Protein AF-A0A6L3ENP2-F1 (afdb_monomer_lite)

Secondary structure (DSSP, 8-state):
--GGGG-----GGGS-SS--SSGGGSEEEEEETTEEEEEEGGGGGGG--TTPPP----------EEEEEETTT--EEEEEEEEEEETTEEEEEEE-SS---TT-EEEETTEEEEEEEEETTEEEEEESSS-HHHHHHHHEEPPPPTT--S---HHHH--

Radius of gyration: 21.43 Å; chains: 1; bounding box: 42×38×60 Å

Structure (mmCIF, N/CA/C/O backbone):
data_AF-A0A6L3ENP2-F1
#
_entry.id   AF-A0A6L3ENP2-F1
#
loop_
_atom_site.group_PDB
_atom_site.id
_atom_site.type_symbol
_atom_site.label_atom_id
_atom_site.label_alt_id
_atom_site.label_comp_id
_atom_site.label_asym_id
_atom_site.label_entity_id
_atom_site.label_seq_id
_atom_site.pdbx_PDB_ins_code
_atom_site.Cartn_x
_atom_site.Cartn_y
_atom_site.Cartn_z
_atom_site.occupancy
_atom_site.B_iso_or_equiv
_atom_site.auth_seq_id
_atom_site.auth_comp_id
_atom_site.auth_asym_id
_atom_site.auth_atom_id
_atom_site.pdbx_PDB_model_num
ATOM 1 N N . MET A 1 1 ? -11.282 -17.317 -18.276 1.00 70.38 1 MET A N 1
ATOM 2 C CA . MET A 1 1 ? -9.879 -17.154 -18.707 1.00 70.38 1 MET A CA 1
ATOM 3 C C . MET A 1 1 ? -9.090 -18.266 -18.045 1.00 70.38 1 MET A C 1
ATOM 5 O O . MET A 1 1 ? -9.241 -18.438 -16.842 1.00 70.38 1 MET A O 1
ATOM 9 N N . GLU A 1 2 ? -8.369 -19.077 -18.813 1.00 85.19 2 GLU A N 1
ATOM 10 C CA . GLU A 1 2 ? -7.638 -20.231 -18.283 1.00 85.19 2 GLU A CA 1
ATOM 11 C C . GLU A 1 2 ? -6.288 -19.765 -17.726 1.00 85.19 2 GLU A C 1
ATOM 13 O O . GLU A 1 2 ? -5.395 -19.388 -18.480 1.00 85.19 2 GLU A O 1
ATOM 18 N N . LEU A 1 3 ? -6.173 -19.723 -16.395 1.00 85.31 3 LEU A N 1
ATOM 19 C CA . LEU A 1 3 ? -4.999 -19.200 -15.680 1.00 85.31 3 LEU A CA 1
ATOM 20 C C . LEU A 1 3 ? -3.701 -19.926 -16.058 1.00 85.31 3 LEU A C 1
ATOM 22 O O . LEU A 1 3 ? -2.648 -19.300 -16.110 1.00 85.31 3 LEU A O 1
ATOM 26 N N . ALA A 1 4 ? -3.794 -21.219 -16.379 1.00 89.19 4 ALA A N 1
ATOM 27 C CA . ALA A 1 4 ? -2.652 -22.055 -16.737 1.00 89.19 4 ALA A CA 1
ATOM 28 C C . ALA A 1 4 ? -1.890 -21.559 -17.981 1.00 89.19 4 ALA A C 1
ATOM 30 O O . ALA A 1 4 ? -0.701 -21.825 -18.107 1.00 89.19 4 ALA A O 1
ATOM 31 N N . LEU A 1 5 ? -2.533 -20.795 -18.876 1.00 93.81 5 LEU A N 1
ATOM 32 C CA . LEU A 1 5 ? -1.870 -20.215 -20.054 1.00 93.81 5 LEU A CA 1
ATOM 33 C C . LEU A 1 5 ? -0.825 -19.140 -19.704 1.00 93.81 5 LEU A C 1
ATOM 35 O O . LEU A 1 5 ? -0.052 -18.740 -20.572 1.00 93.81 5 LEU A O 1
ATOM 39 N N . PHE A 1 6 ? -0.815 -18.664 -18.457 1.00 91.88 6 PHE A N 1
ATOM 40 C CA . PHE A 1 6 ? 0.108 -17.646 -17.954 1.00 91.88 6 PHE A CA 1
ATOM 41 C C . PHE A 1 6 ? 1.060 -18.189 -16.880 1.00 91.88 6 PHE A C 1
ATOM 43 O O . PHE A 1 6 ? 1.791 -17.406 -16.274 1.00 91.88 6 PHE A O 1
ATOM 50 N N . ASP A 1 7 ? 1.040 -19.501 -16.630 1.00 91.94 7 ASP A N 1
ATOM 51 C CA . ASP A 1 7 ? 1.919 -20.134 -15.652 1.00 91.94 7 ASP A CA 1
ATOM 52 C C . ASP A 1 7 ? 3.328 -20.340 -16.225 1.00 91.94 7 ASP A C 1
ATOM 54 O O . ASP A 1 7 ? 3.505 -20.634 -17.412 1.00 91.94 7 ASP A O 1
ATOM 58 N N . PHE A 1 8 ? 4.343 -20.159 -15.386 1.00 94.12 8 PHE A N 1
ATOM 59 C CA . PHE A 1 8 ? 5.742 -20.377 -15.739 1.00 94.12 8 PHE A CA 1
ATOM 60 C C . PHE A 1 8 ? 6.572 -20.673 -14.490 1.00 94.12 8 PHE A C 1
ATOM 62 O O . PHE A 1 8 ? 6.267 -20.217 -13.390 1.00 94.12 8 PHE A O 1
ATOM 69 N N . GLU A 1 9 ? 7.671 -21.405 -14.662 1.00 95.00 9 GLU A N 1
ATOM 70 C CA . GLU A 1 9 ? 8.598 -21.667 -13.564 1.00 95.00 9 GLU A CA 1
ATOM 71 C C . GLU A 1 9 ? 9.338 -20.380 -13.164 1.00 95.00 9 GLU A C 1
ATOM 73 O O . GLU A 1 9 ? 10.160 -19.853 -13.919 1.00 95.00 9 GLU A O 1
ATOM 78 N N . LEU A 1 10 ? 9.074 -19.887 -11.952 1.00 93.75 10 LEU A N 1
ATOM 79 C CA . LEU A 1 10 ? 9.768 -18.749 -11.352 1.00 93.75 10 LEU A CA 1
ATOM 80 C C . LEU A 1 10 ? 10.458 -19.179 -10.051 1.00 93.75 10 LEU A C 1
ATOM 82 O O . LEU A 1 10 ? 9.815 -19.215 -9.006 1.00 93.75 10 LEU A O 1
ATOM 86 N N . PRO A 1 11 ? 11.766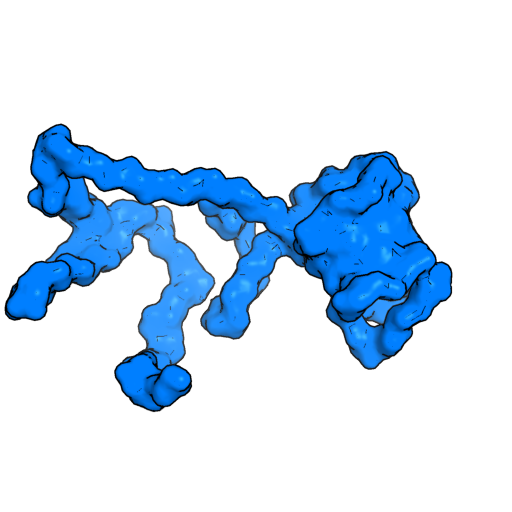 -19.490 -10.080 1.00 95.06 11 PRO A N 1
ATOM 87 C CA . PRO A 1 11 ? 12.521 -19.753 -8.861 1.00 95.06 11 PRO A CA 1
ATOM 88 C C . PRO A 1 11 ? 12.500 -18.544 -7.913 1.00 95.06 11 PRO A C 1
ATOM 90 O O . PRO A 1 11 ? 12.884 -17.446 -8.319 1.00 95.06 11 PRO A O 1
ATOM 93 N N . ASP A 1 12 ? 12.152 -18.755 -6.640 1.00 90.56 12 ASP A N 1
ATOM 94 C CA . ASP A 1 12 ? 12.016 -17.695 -5.621 1.00 90.56 12 ASP A CA 1
ATOM 95 C C . ASP A 1 12 ? 13.244 -16.778 -5.518 1.00 90.56 12 ASP A C 1
ATOM 97 O O . ASP A 1 12 ? 13.129 -15.567 -5.345 1.00 90.56 12 ASP A O 1
ATOM 101 N N . GLN A 1 13 ? 14.440 -17.345 -5.690 1.00 93.00 13 GLN A N 1
ATOM 102 C CA . GLN A 1 13 ? 15.713 -16.615 -5.665 1.00 93.00 13 GLN A CA 1
ATOM 103 C C . GLN A 1 13 ? 15.854 -15.548 -6.768 1.00 93.00 13 GLN A C 1
ATOM 105 O O . GLN A 1 13 ? 16.723 -14.683 -6.672 1.00 93.00 13 GLN A O 1
ATOM 110 N N . LEU A 1 14 ? 15.026 -15.602 -7.818 1.00 92.75 14 LEU A N 1
ATOM 111 C CA . LEU A 1 14 ? 14.980 -14.597 -8.883 1.00 92.75 14 LEU A CA 1
ATOM 112 C C . LEU A 1 14 ? 13.996 -13.454 -8.580 1.00 92.75 14 LEU A C 1
ATOM 114 O O . LEU A 1 14 ? 13.994 -12.453 -9.299 1.00 92.75 14 LEU A O 1
ATOM 118 N N . ILE A 1 15 ? 13.193 -13.562 -7.515 1.00 91.56 15 ILE A N 1
ATOM 119 C CA . ILE A 1 15 ? 12.297 -12.499 -7.052 1.00 91.56 15 ILE A CA 1
ATOM 120 C C . ILE A 1 15 ? 13.102 -11.527 -6.189 1.00 91.56 15 ILE A C 1
ATOM 122 O O . ILE A 1 15 ? 13.468 -11.816 -5.046 1.00 91.56 15 ILE A O 1
ATOM 126 N N . ALA A 1 16 ? 13.371 -10.343 -6.736 1.00 89.50 16 ALA A N 1
ATOM 127 C CA . ALA A 1 16 ? 14.090 -9.297 -6.023 1.00 89.50 16 ALA A CA 1
ATOM 128 C C . ALA A 1 16 ? 13.314 -8.850 -4.772 1.00 89.50 16 ALA A C 1
ATOM 130 O O . ALA A 1 16 ? 12.262 -8.221 -4.863 1.00 89.50 16 ALA A O 1
ATOM 131 N N . GLN A 1 17 ? 13.872 -9.134 -3.595 1.00 89.25 17 GLN A N 1
ATOM 132 C CA . GLN A 1 17 ? 13.285 -8.743 -2.308 1.00 89.25 17 GLN A CA 1
ATOM 133 C C . GLN A 1 17 ? 13.497 -7.258 -1.992 1.00 89.25 17 GLN A C 1
ATOM 135 O O . GLN A 1 17 ? 12.788 -6.674 -1.174 1.00 89.25 17 GLN A O 1
ATOM 140 N N . ARG A 1 18 ? 14.482 -6.628 -2.636 1.00 86.50 18 ARG A N 1
ATOM 141 C CA . ARG A 1 18 ? 14.818 -5.212 -2.484 1.00 86.50 18 ARG A CA 1
ATOM 142 C C . ARG A 1 18 ? 15.084 -4.586 -3.849 1.00 86.50 18 ARG A C 1
ATOM 144 O O . ARG A 1 18 ? 15.585 -5.275 -4.741 1.00 86.50 18 ARG A O 1
ATOM 151 N N . PRO A 1 19 ? 14.781 -3.291 -4.022 1.00 81.81 19 PRO A N 1
ATOM 152 C CA . PRO A 1 19 ? 15.194 -2.570 -5.215 1.00 81.81 19 PRO A CA 1
ATOM 153 C C . PRO A 1 19 ? 16.731 -2.527 -5.327 1.00 81.81 19 PRO A C 1
ATOM 155 O O . PRO A 1 19 ? 17.436 -2.609 -4.317 1.00 81.81 19 PRO A O 1
ATOM 158 N N . PRO A 1 20 ? 17.278 -2.385 -6.546 1.00 81.38 20 PRO A N 1
ATOM 159 C CA . PRO A 1 20 ? 18.714 -2.219 -6.729 1.00 81.38 20 PRO A CA 1
ATOM 160 C C . PRO A 1 20 ? 19.192 -0.894 -6.119 1.00 81.38 20 PRO A C 1
ATOM 162 O O . PRO A 1 20 ? 18.541 0.138 -6.270 1.00 81.38 20 PRO A O 1
ATOM 165 N N . VAL A 1 21 ? 20.384 -0.904 -5.510 1.00 80.06 21 VAL A N 1
ATOM 166 C CA . VAL A 1 21 ? 21.007 0.281 -4.877 1.00 80.06 21 VAL A CA 1
ATOM 167 C C . VAL A 1 21 ? 21.170 1.446 -5.862 1.00 80.06 21 VAL A C 1
ATOM 169 O O . VAL A 1 21 ? 21.020 2.607 -5.498 1.00 80.06 21 VAL A O 1
ATOM 172 N N . ARG A 1 22 ? 21.460 1.147 -7.136 1.00 79.62 22 ARG A N 1
ATOM 173 C CA . ARG A 1 22 ? 21.482 2.133 -8.224 1.00 79.62 22 ARG A CA 1
ATOM 174 C C . ARG A 1 22 ? 20.319 1.869 -9.171 1.00 79.62 22 ARG A C 1
ATOM 176 O O . ARG A 1 22 ? 20.331 0.858 -9.871 1.00 79.62 22 ARG A O 1
ATOM 183 N N . ARG A 1 23 ? 19.365 2.804 -9.255 1.00 74.12 23 ARG A N 1
ATOM 184 C CA . ARG A 1 23 ? 18.165 2.664 -10.105 1.00 74.12 23 ARG A CA 1
ATOM 185 C C . ARG A 1 23 ? 18.501 2.409 -11.587 1.00 74.12 23 ARG A C 1
ATOM 187 O O . ARG A 1 23 ? 17.888 1.551 -12.211 1.00 74.12 23 ARG A O 1
ATOM 194 N N . SER A 1 24 ? 19.526 3.064 -12.137 1.00 74.19 24 SER A N 1
ATOM 195 C CA . SER A 1 24 ? 19.967 2.868 -13.534 1.00 74.19 24 SER A CA 1
ATOM 196 C C . SER A 1 24 ? 20.734 1.561 -13.790 1.00 74.19 24 SER A C 1
ATOM 198 O O . SER A 1 24 ? 20.964 1.202 -14.945 1.00 74.19 24 SER A O 1
ATOM 200 N N . GLY A 1 25 ? 21.122 0.841 -12.731 1.00 77.25 25 GLY A N 1
ATOM 201 C CA . GLY A 1 25 ? 21.847 -0.429 -12.817 1.00 77.25 25 GLY A CA 1
ATOM 202 C C . GLY A 1 25 ? 20.951 -1.652 -13.031 1.00 77.25 25 GLY A C 1
ATOM 203 O O . GLY A 1 25 ? 21.470 -2.754 -13.189 1.00 77.25 25 GLY A O 1
ATOM 204 N N . GLY A 1 26 ? 19.625 -1.480 -13.030 1.00 86.44 26 GLY A N 1
ATOM 205 C CA . GLY A 1 26 ? 18.685 -2.565 -13.307 1.00 86.44 26 GLY A CA 1
ATOM 206 C C . GLY A 1 26 ? 18.877 -3.151 -14.709 1.00 86.44 26 GLY A C 1
ATOM 207 O O . GLY A 1 26 ? 19.197 -2.430 -15.658 1.00 86.44 26 GLY A O 1
ATOM 208 N N . ARG A 1 27 ? 18.670 -4.465 -14.847 1.00 91.44 27 ARG A N 1
ATOM 209 C CA . ARG A 1 27 ? 18.604 -5.130 -16.156 1.00 91.44 27 ARG A CA 1
ATOM 210 C C . ARG A 1 27 ? 17.345 -4.679 -16.897 1.00 91.44 27 ARG A C 1
ATOM 212 O O . ARG A 1 27 ? 16.295 -4.517 -16.284 1.00 91.44 27 ARG A O 1
ATOM 219 N N . LEU A 1 28 ? 17.458 -4.515 -18.209 1.00 93.06 28 LEU A N 1
ATOM 220 C CA . LEU A 1 28 ? 16.363 -4.183 -19.115 1.00 93.06 28 LEU A CA 1
ATOM 221 C C . LEU A 1 28 ? 16.267 -5.285 -20.171 1.00 93.06 28 LEU A C 1
ATOM 223 O O . LEU A 1 28 ? 17.202 -5.477 -20.944 1.00 93.06 28 LEU A O 1
ATOM 227 N N . LEU A 1 29 ? 15.149 -6.009 -20.210 1.00 94.44 29 LEU A N 1
ATOM 228 C CA . LEU A 1 29 ? 14.877 -6.971 -21.275 1.00 94.44 29 LEU A CA 1
ATOM 229 C C . LEU A 1 29 ? 14.178 -6.248 -22.430 1.00 94.44 29 LEU A C 1
ATOM 231 O O . LEU A 1 29 ? 13.016 -5.872 -22.309 1.00 94.44 29 LEU A O 1
ATOM 235 N N . TYR A 1 30 ? 14.877 -6.059 -23.546 1.00 94.00 30 TYR A N 1
ATOM 236 C CA . TYR A 1 30 ? 14.290 -5.501 -24.762 1.00 94.00 30 TYR A CA 1
ATOM 237 C C . TYR A 1 30 ? 13.731 -6.626 -25.636 1.00 94.00 30 TYR A C 1
ATOM 239 O O . TYR A 1 30 ? 14.467 -7.531 -26.046 1.00 94.00 30 TYR A O 1
ATOM 247 N N . LEU A 1 31 ? 12.427 -6.559 -25.907 1.00 92.81 31 LEU A N 1
ATOM 248 C CA . LEU A 1 31 ? 11.686 -7.499 -26.742 1.00 92.81 31 LEU A CA 1
ATOM 249 C C . LEU A 1 31 ? 11.059 -6.743 -27.913 1.00 92.81 31 LEU A C 1
ATOM 251 O O . LEU A 1 31 ? 10.147 -5.945 -27.724 1.00 92.81 31 LEU A O 1
ATOM 255 N N . ASP A 1 32 ? 11.519 -7.038 -29.123 1.00 86.81 32 ASP A N 1
ATOM 256 C CA . ASP A 1 32 ? 10.924 -6.562 -30.372 1.00 86.81 32 ASP A CA 1
ATOM 257 C C . ASP A 1 32 ? 10.501 -7.773 -31.198 1.00 86.81 32 ASP A C 1
ATOM 259 O O . ASP A 1 32 ? 11.301 -8.277 -31.981 1.00 86.81 32 ASP A O 1
ATOM 263 N N . ARG A 1 33 ? 9.274 -8.267 -30.959 1.00 83.12 33 ARG A N 1
ATOM 264 C CA . ARG A 1 33 ? 8.588 -9.413 -31.603 1.00 83.12 33 ARG A CA 1
ATOM 265 C C . ARG A 1 33 ? 9.453 -10.666 -31.839 1.00 83.12 33 ARG A C 1
ATOM 267 O O . ARG A 1 33 ? 9.216 -11.690 -31.214 1.00 83.12 33 ARG A O 1
ATOM 274 N N . ALA A 1 34 ? 10.430 -10.595 -32.741 1.00 82.12 34 ALA A N 1
ATOM 275 C CA . ALA A 1 34 ? 11.397 -11.639 -33.076 1.00 82.12 34 ALA A CA 1
ATOM 276 C C . ALA A 1 34 ? 12.759 -11.526 -32.352 1.00 82.12 34 ALA A C 1
ATOM 278 O O . ALA A 1 34 ? 13.537 -12.479 -32.364 1.00 82.12 34 ALA A O 1
ATOM 279 N N . ARG A 1 35 ? 13.099 -10.374 -31.759 1.00 86.00 35 ARG A N 1
ATOM 280 C CA . ARG A 1 35 ? 14.417 -10.095 -31.169 1.00 86.00 35 ARG A CA 1
ATOM 281 C C . ARG A 1 35 ? 14.321 -9.927 -29.661 1.00 86.00 35 ARG A C 1
ATOM 283 O O . ARG A 1 35 ? 13.508 -9.155 -29.161 1.00 86.00 35 ARG A O 1
ATOM 290 N N . ARG A 1 36 ? 15.220 -10.606 -28.950 1.00 93.50 36 ARG A N 1
ATOM 291 C CA . ARG A 1 36 ? 15.430 -10.469 -27.507 1.00 93.50 36 ARG A CA 1
ATOM 292 C C . ARG A 1 36 ? 16.842 -9.965 -27.251 1.00 93.50 36 ARG A C 1
ATOM 294 O O . ARG A 1 36 ? 17.794 -10.540 -27.776 1.00 93.50 36 ARG A O 1
ATOM 301 N N . ARG A 1 37 ? 16.984 -8.914 -26.446 1.00 94.12 37 ARG A N 1
ATOM 302 C CA . ARG A 1 37 ? 18.284 -8.375 -26.028 1.00 94.12 37 ARG A CA 1
ATOM 303 C C . ARG A 1 37 ? 18.279 -8.090 -24.533 1.00 94.12 37 ARG A C 1
ATOM 305 O O . ARG A 1 37 ? 17.367 -7.438 -24.032 1.00 94.12 37 ARG A O 1
ATOM 312 N N . ASP A 1 38 ? 19.322 -8.539 -23.850 1.00 94.81 38 ASP A N 1
ATOM 313 C CA . ASP A 1 38 ? 19.624 -8.122 -22.485 1.00 94.81 38 ASP A CA 1
ATOM 314 C C . ASP A 1 38 ? 20.387 -6.791 -22.519 1.00 94.81 38 ASP A C 1
ATOM 316 O O . ASP A 1 38 ? 21.456 -6.687 -23.120 1.00 94.81 38 ASP A O 1
ATOM 320 N N . LEU A 1 39 ? 19.823 -5.768 -21.885 1.00 93.25 39 LEU A N 1
ATOM 321 C CA . LEU A 1 39 ? 20.385 -4.429 -21.735 1.00 93.25 39 LEU A CA 1
ATOM 322 C C . LEU A 1 39 ? 20.387 -4.033 -20.250 1.00 93.25 39 LEU A C 1
ATOM 324 O O . LEU A 1 39 ? 20.046 -4.815 -19.359 1.00 93.25 39 LEU A O 1
ATOM 328 N N . THR A 1 40 ? 20.749 -2.785 -19.976 1.00 92.69 40 THR A N 1
ATOM 329 C CA . THR A 1 40 ? 20.560 -2.144 -18.668 1.00 92.69 40 THR A CA 1
ATOM 330 C C . THR A 1 40 ? 19.663 -0.923 -18.817 1.00 92.69 40 THR A C 1
ATOM 332 O O . THR A 1 40 ? 19.570 -0.363 -19.909 1.00 92.69 40 THR A O 1
ATOM 335 N N . MET A 1 41 ? 19.035 -0.470 -17.731 1.00 91.56 41 MET A N 1
ATOM 336 C CA . MET A 1 41 ? 18.182 0.727 -17.749 1.00 91.56 41 MET A CA 1
ATOM 337 C C . MET A 1 41 ? 18.926 1.984 -18.223 1.00 91.56 41 MET A C 1
ATOM 339 O O . MET A 1 41 ? 18.310 2.869 -18.805 1.00 91.56 41 MET A O 1
ATOM 343 N N . ALA A 1 42 ? 20.253 2.044 -18.070 1.00 91.19 42 ALA A N 1
ATOM 344 C CA . ALA A 1 42 ? 21.078 3.111 -18.643 1.00 91.19 42 ALA A CA 1
ATOM 345 C C . ALA A 1 42 ? 21.005 3.202 -20.185 1.00 91.19 42 ALA A C 1
ATOM 347 O O . ALA A 1 42 ? 21.252 4.268 -20.738 1.00 91.19 42 ALA A O 1
ATOM 348 N N . HIS A 1 43 ? 20.647 2.113 -20.874 1.00 92.56 43 HIS A N 1
ATOM 349 C CA . HIS A 1 43 ? 20.445 2.089 -22.326 1.00 92.56 43 HIS A CA 1
ATOM 350 C C . HIS A 1 43 ? 19.030 2.499 -22.744 1.00 92.56 43 HIS A C 1
ATOM 352 O O . HIS A 1 43 ? 18.786 2.666 -23.932 1.00 92.56 43 HIS A O 1
ATOM 358 N N . PHE A 1 44 ? 18.084 2.660 -21.812 1.00 92.62 44 PHE A N 1
ATOM 359 C CA . PHE A 1 44 ? 16.702 2.999 -22.158 1.00 92.62 44 PHE A CA 1
ATOM 360 C C . PHE A 1 44 ? 16.586 4.240 -23.066 1.00 92.62 44 PHE A C 1
ATOM 362 O O . PHE A 1 44 ? 15.897 4.141 -24.079 1.00 92.62 44 PHE A O 1
ATOM 369 N N . PRO A 1 45 ? 17.317 5.351 -22.826 1.00 92.88 45 PRO A N 1
ATOM 370 C CA . PRO A 1 45 ? 17.251 6.514 -23.712 1.00 92.88 45 PRO A CA 1
ATOM 371 C C . PRO A 1 45 ? 17.697 6.234 -25.153 1.00 92.88 45 PRO A C 1
ATOM 373 O O . PRO A 1 45 ? 17.253 6.919 -26.062 1.00 92.88 45 PRO A O 1
ATOM 376 N N . THR A 1 46 ? 18.552 5.228 -25.391 1.00 93.38 46 THR A N 1
ATOM 377 C CA . THR A 1 46 ? 19.009 4.879 -26.751 1.00 93.38 46 THR A CA 1
ATOM 378 C C . THR A 1 46 ? 17.980 4.067 -27.539 1.00 93.38 46 THR A C 1
ATOM 380 O O . THR A 1 46 ? 18.244 3.702 -28.680 1.00 93.38 46 THR A O 1
ATOM 383 N N . LEU A 1 47 ? 16.864 3.692 -26.907 1.00 92.75 47 LEU A N 1
ATOM 384 C CA . LEU A 1 47 ? 15.774 2.931 -27.521 1.00 92.75 47 LEU A CA 1
ATOM 385 C C . LEU A 1 47 ? 14.604 3.822 -27.950 1.00 92.75 47 LEU A C 1
ATOM 387 O O . LEU A 1 47 ? 13.637 3.292 -28.487 1.00 92.75 47 LEU A O 1
ATOM 391 N N . LEU A 1 48 ? 14.679 5.125 -27.668 1.00 94.31 48 LEU A N 1
ATOM 392 C CA . LEU A 1 48 ? 13.627 6.095 -27.941 1.00 94.31 48 LEU A CA 1
ATOM 393 C C . LEU A 1 48 ? 13.993 6.952 -29.148 1.00 94.31 48 LEU A C 1
ATOM 395 O O . LEU A 1 48 ? 15.153 7.340 -29.315 1.00 94.31 48 LEU A O 1
ATOM 399 N N . ASP A 1 49 ? 12.982 7.306 -29.928 1.00 94.88 49 ASP A N 1
ATOM 400 C CA . ASP A 1 49 ? 13.079 8.327 -30.959 1.00 94.88 49 ASP A CA 1
ATOM 401 C C . ASP A 1 49 ? 12.684 9.703 -30.404 1.00 94.88 49 ASP A C 1
ATOM 403 O O . ASP A 1 49 ? 11.983 9.838 -29.400 1.00 94.88 49 ASP A O 1
ATOM 407 N N . ALA A 1 50 ? 13.116 10.769 -31.083 1.00 93.69 50 ALA A N 1
ATOM 408 C CA . ALA A 1 50 ? 12.923 12.149 -30.622 1.00 93.69 50 ALA A CA 1
ATOM 409 C C . ALA A 1 50 ? 11.450 12.568 -30.426 1.00 93.69 50 ALA A C 1
ATOM 411 O O . ALA A 1 50 ? 11.190 13.557 -29.746 1.00 93.69 50 ALA A O 1
ATOM 412 N N . ASN A 1 51 ? 10.502 11.838 -31.021 1.00 94.88 51 ASN A N 1
ATOM 413 C CA . ASN A 1 51 ? 9.069 12.136 -30.966 1.00 94.88 51 ASN A CA 1
ATOM 414 C C . ASN A 1 51 ? 8.275 11.149 -30.092 1.00 94.88 51 ASN A C 1
ATOM 416 O O . ASN A 1 51 ? 7.043 11.170 -30.125 1.00 94.88 51 ASN A O 1
ATOM 420 N N . ASP A 1 52 ? 8.951 10.290 -29.326 1.00 96.12 52 ASP A N 1
ATOM 421 C CA . ASP A 1 52 ? 8.280 9.353 -28.428 1.00 96.12 52 ASP A CA 1
ATOM 422 C C . ASP A 1 52 ? 7.682 10.065 -27.207 1.00 96.12 52 ASP A C 1
ATOM 424 O O . ASP A 1 52 ? 8.285 10.958 -26.607 1.00 96.12 52 ASP A O 1
ATOM 428 N N . LEU A 1 53 ? 6.486 9.630 -26.802 1.00 95.81 53 LEU A N 1
ATOM 429 C CA . LEU A 1 53 ? 5.825 10.085 -25.581 1.00 95.81 53 LEU A CA 1
ATOM 430 C C . LEU A 1 53 ? 6.037 9.066 -24.462 1.00 95.81 53 LEU A C 1
ATOM 432 O O . LEU A 1 53 ? 5.546 7.939 -24.529 1.00 95.81 53 LEU A O 1
ATOM 436 N N . LEU A 1 54 ? 6.695 9.494 -23.388 1.00 94.38 54 LEU A N 1
ATOM 437 C CA . LEU A 1 54 ? 6.772 8.729 -22.149 1.00 94.38 54 LEU A CA 1
ATOM 438 C C . LEU A 1 54 ? 5.649 9.161 -21.207 1.00 94.38 54 LEU A C 1
ATOM 440 O O . LEU A 1 54 ? 5.615 10.301 -20.745 1.00 94.38 54 LEU A O 1
ATOM 444 N N . VAL A 1 55 ? 4.738 8.238 -20.905 1.00 92.81 55 VAL A N 1
ATOM 445 C CA . VAL A 1 55 ? 3.671 8.454 -19.924 1.00 92.81 55 VAL A CA 1
ATOM 446 C C . VAL A 1 55 ? 4.111 7.860 -18.594 1.00 92.81 55 VAL A C 1
ATOM 448 O O . VAL A 1 55 ? 4.220 6.642 -18.453 1.00 92.81 55 VAL A O 1
ATOM 451 N N . PHE A 1 56 ? 4.359 8.727 -17.618 1.00 87.44 56 PHE A N 1
ATOM 452 C CA . PHE A 1 56 ? 4.671 8.323 -16.253 1.00 87.44 56 PHE A CA 1
ATOM 453 C C . PHE A 1 56 ? 3.412 8.361 -15.400 1.00 87.44 56 PHE A C 1
ATOM 455 O O . PHE A 1 56 ? 2.606 9.287 -15.489 1.00 87.44 56 PHE A O 1
ATOM 462 N N . ASN A 1 57 ? 3.255 7.346 -14.562 1.00 81.62 57 ASN A N 1
ATOM 463 C CA . ASN A 1 57 ? 2.218 7.325 -13.551 1.00 81.62 57 ASN A CA 1
ATOM 464 C C . ASN A 1 57 ? 2.816 7.860 -12.246 1.00 81.62 57 ASN A C 1
ATOM 466 O O . ASN A 1 57 ? 3.591 7.168 -11.596 1.00 81.62 57 ASN A O 1
ATOM 470 N N . ASP A 1 58 ? 2.497 9.111 -11.915 1.00 76.88 58 ASP A N 1
ATOM 471 C CA . ASP A 1 58 ? 2.864 9.728 -10.639 1.00 76.88 58 ASP A CA 1
ATOM 472 C C . ASP A 1 58 ? 1.771 9.410 -9.607 1.00 76.88 58 ASP A C 1
ATOM 474 O O . ASP A 1 58 ? 0.743 10.087 -9.528 1.00 76.88 58 ASP A O 1
ATOM 478 N N . THR A 1 59 ? 1.940 8.301 -8.884 1.00 67.38 59 THR A N 1
ATOM 479 C CA . THR A 1 59 ? 1.026 7.881 -7.812 1.00 67.38 59 THR A CA 1
ATOM 480 C C . THR A 1 59 ? 1.690 8.041 -6.460 1.00 67.38 59 THR A C 1
ATOM 482 O O . THR A 1 59 ? 2.595 7.283 -6.123 1.00 67.38 59 THR A O 1
ATOM 485 N N . LYS A 1 60 ? 1.175 8.957 -5.638 1.00 67.56 60 LYS A N 1
ATOM 486 C CA . LYS A 1 60 ? 1.539 9.023 -4.221 1.00 67.56 60 LYS A CA 1
ATOM 487 C C . LYS A 1 60 ? 0.865 7.882 -3.471 1.00 67.56 60 LYS A C 1
ATOM 489 O O . LYS A 1 60 ? -0.358 7.864 -3.326 1.00 67.56 60 LYS A O 1
ATOM 494 N N . VAL A 1 61 ? 1.662 6.931 -2.998 1.00 71.69 61 VAL A N 1
ATOM 495 C CA . VAL A 1 61 ? 1.168 5.847 -2.150 1.00 71.69 61 VAL A CA 1
ATOM 496 C C . VAL A 1 61 ? 0.955 6.401 -0.747 1.00 71.69 61 VAL A C 1
ATOM 498 O O . VAL A 1 61 ? 1.914 6.669 -0.027 1.00 71.69 61 VAL A O 1
ATOM 501 N N . VAL A 1 62 ? -0.304 6.568 -0.341 1.00 78.25 62 VAL A N 1
ATOM 502 C CA . VAL A 1 62 ? -0.615 6.802 1.073 1.00 78.25 62 VAL A CA 1
ATOM 503 C C . VAL A 1 62 ?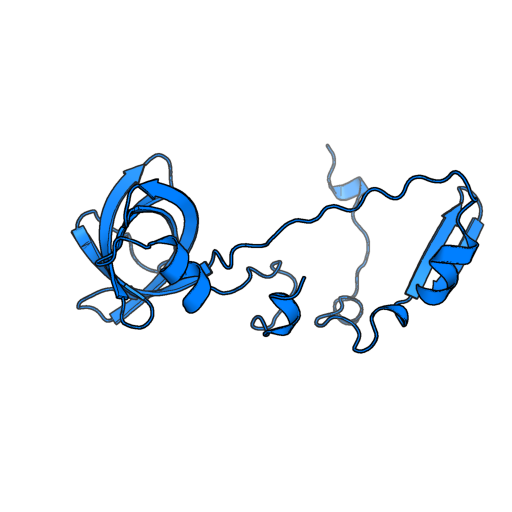 -0.217 5.534 1.833 1.00 78.25 62 VAL A C 1
ATOM 505 O O . VAL A 1 62 ? -0.638 4.445 1.425 1.00 78.25 62 VAL A O 1
ATOM 508 N N . PRO A 1 63 ? 0.584 5.623 2.910 1.00 83.94 63 PRO A N 1
ATOM 509 C CA . PRO A 1 63 ? 0.931 4.474 3.739 1.00 83.94 63 PRO A CA 1
ATOM 510 C C . PRO A 1 63 ? -0.311 4.006 4.517 1.00 83.94 63 PRO A C 1
ATOM 512 O O . PRO A 1 63 ? -0.525 4.296 5.686 1.00 83.94 63 PRO A O 1
ATOM 515 N N . ALA A 1 64 ? -1.188 3.296 3.815 1.00 87.56 64 ALA A N 1
ATOM 516 C CA . ALA A 1 64 ? -2.544 2.987 4.242 1.00 87.56 64 ALA A CA 1
ATOM 517 C C . ALA A 1 64 ? -2.608 1.937 5.358 1.00 87.56 64 ALA A C 1
ATOM 519 O O . ALA A 1 64 ? -3.660 1.766 5.970 1.00 87.56 64 ALA A O 1
ATOM 520 N N . ARG A 1 65 ? -1.520 1.200 5.617 1.00 91.75 65 ARG A N 1
ATOM 521 C CA . ARG A 1 65 ? -1.511 0.088 6.572 1.00 91.75 65 ARG A CA 1
ATOM 522 C C . ARG A 1 65 ? -0.933 0.515 7.917 1.00 91.75 65 ARG A C 1
ATOM 524 O O . ARG A 1 65 ? 0.281 0.621 8.045 1.00 91.75 65 ARG A O 1
ATOM 531 N N . CYS A 1 66 ? -1.762 0.648 8.945 1.00 93.12 66 CYS A N 1
ATOM 532 C CA . CYS A 1 66 ? -1.309 0.881 10.318 1.00 93.12 66 CYS A CA 1
ATOM 533 C C . CYS A 1 66 ? -1.441 -0.381 11.176 1.00 93.12 66 CYS A C 1
ATOM 535 O O . CYS A 1 66 ? -2.382 -1.167 11.036 1.00 93.12 66 CYS A O 1
ATOM 537 N N . ILE A 1 67 ? -0.503 -0.563 12.106 1.00 92.75 67 ILE A N 1
ATOM 538 C CA . ILE A 1 67 ? -0.554 -1.628 13.110 1.00 92.75 67 ILE A CA 1
ATOM 539 C C . ILE A 1 67 ? -0.708 -0.981 14.483 1.00 92.75 67 ILE A C 1
ATOM 541 O O . ILE A 1 67 ? 0.129 -0.194 14.913 1.00 92.75 67 ILE A O 1
ATOM 545 N N . GLY A 1 68 ? -1.776 -1.348 15.178 1.00 93.88 68 GLY A N 1
ATOM 546 C CA . GLY A 1 68 ? -2.090 -0.908 16.527 1.00 93.88 68 GLY A CA 1
ATOM 547 C C . GLY A 1 68 ? -2.527 -2.059 17.427 1.00 93.88 68 GLY A C 1
ATOM 548 O O . GLY A 1 68 ? -2.283 -3.246 17.163 1.00 93.88 68 GLY A O 1
ATOM 549 N N . ARG A 1 69 ? -3.211 -1.702 18.511 1.00 95.06 69 ARG A N 1
ATOM 550 C CA . ARG A 1 69 ? -3.715 -2.632 19.528 1.00 95.06 69 ARG A CA 1
ATOM 551 C C . ARG A 1 69 ? -5.150 -2.305 19.922 1.00 95.06 69 ARG A C 1
ATOM 553 O O . ARG A 1 69 ? -5.535 -1.146 20.006 1.00 95.06 69 ARG A O 1
ATOM 560 N N . LYS A 1 70 ? -5.940 -3.338 20.209 1.00 94.44 70 LYS A N 1
ATOM 561 C CA . LYS A 1 70 ? -7.273 -3.208 20.809 1.00 94.44 70 LYS A CA 1
ATOM 562 C C . LYS A 1 70 ? -7.142 -2.728 22.249 1.00 94.44 70 LYS A C 1
ATOM 564 O O . LYS A 1 70 ? -6.293 -3.226 22.986 1.00 94.44 70 LYS A O 1
ATOM 569 N N . LEU A 1 71 ? -8.045 -1.864 22.685 1.00 93.31 71 LEU A N 1
ATOM 570 C CA . LEU A 1 71 ? -8.183 -1.485 24.087 1.00 93.31 71 LEU A CA 1
ATOM 571 C C . LEU A 1 71 ? -9.435 -2.139 24.704 1.00 93.31 71 LEU A C 1
ATOM 573 O O . LEU A 1 71 ? -10.424 -2.359 23.999 1.00 93.31 71 LEU A O 1
ATOM 577 N N . PRO A 1 72 ? -9.407 -2.512 25.999 1.00 88.81 72 PRO A N 1
ATOM 578 C CA . PRO A 1 72 ? -8.232 -2.577 26.880 1.00 88.81 72 PRO A CA 1
ATOM 579 C C . PRO A 1 72 ? -7.370 -3.843 26.665 1.00 88.81 72 PRO A C 1
ATOM 581 O O . PRO A 1 72 ? -6.315 -3.983 27.269 1.00 88.81 72 PRO A O 1
ATOM 584 N N . GLY A 1 73 ? -7.811 -4.794 25.832 1.00 83.12 73 GLY A N 1
ATOM 585 C CA . GLY A 1 73 ? -7.256 -6.157 25.783 1.00 83.12 73 GLY A CA 1
ATOM 586 C C . GLY A 1 73 ? -5.896 -6.347 25.093 1.00 83.12 73 GLY A C 1
ATOM 587 O O . GLY A 1 73 ? -5.430 -7.481 25.017 1.00 83.12 73 GLY A O 1
ATOM 588 N N . GLY A 1 74 ? -5.286 -5.304 24.526 1.00 88.00 74 GLY A N 1
ATOM 589 C CA . GLY A 1 74 ? -3.938 -5.311 23.936 1.00 88.00 74 GLY A CA 1
ATOM 590 C C . GLY A 1 74 ? -3.752 -6.128 22.648 1.00 88.00 74 GLY A C 1
ATOM 591 O O . GLY A 1 74 ? -2.670 -6.111 22.068 1.00 88.00 74 GLY A O 1
ATOM 592 N N . GLY A 1 75 ? -4.772 -6.853 22.180 1.00 91.62 75 GLY A N 1
ATOM 593 C CA . GLY A 1 75 ? -4.667 -7.711 20.996 1.00 91.62 75 GLY A CA 1
ATOM 594 C C . GLY A 1 75 ? -4.373 -6.927 19.713 1.00 91.62 75 GLY A C 1
ATOM 595 O O . GLY A 1 75 ? -4.892 -5.828 19.535 1.00 91.62 75 GLY A O 1
ATOM 596 N N . ARG A 1 76 ? -3.586 -7.511 18.798 1.00 92.62 76 ARG A N 1
ATOM 597 C CA . ARG A 1 76 ? -3.194 -6.883 17.522 1.00 92.62 76 ARG A CA 1
ATOM 598 C C . ARG A 1 76 ? -4.411 -6.378 16.733 1.00 92.62 76 ARG A C 1
ATOM 600 O O . ARG A 1 76 ? -5.409 -7.097 16.572 1.00 92.62 76 ARG A O 1
ATOM 607 N N . PHE A 1 77 ? -4.294 -5.148 16.245 1.00 93.12 77 PHE A N 1
ATOM 608 C CA . PHE A 1 77 ? -5.307 -4.439 15.474 1.00 93.12 77 PHE A CA 1
ATOM 609 C C . PHE A 1 77 ? -4.649 -3.830 14.236 1.00 93.12 77 PHE A C 1
ATOM 611 O O . PHE A 1 77 ? -3.993 -2.799 14.318 1.00 93.12 77 PHE A O 1
ATOM 618 N N . GLU A 1 78 ? -4.749 -4.517 13.105 1.00 93.56 78 GLU A N 1
ATOM 619 C CA . GLU A 1 78 ? -4.234 -4.032 11.826 1.00 93.56 78 GLU A CA 1
ATOM 620 C C . GLU A 1 78 ? -5.358 -3.322 11.078 1.00 93.56 78 GLU A C 1
ATOM 622 O O . GLU A 1 78 ? -6.464 -3.853 10.993 1.00 93.56 78 GLU A O 1
ATOM 627 N N . VAL A 1 79 ? -5.085 -2.134 10.553 1.00 93.12 79 VAL A N 1
ATOM 628 C CA . VAL A 1 79 ? -6.032 -1.342 9.764 1.00 93.12 79 VAL A CA 1
ATOM 629 C C . VAL A 1 79 ? -5.419 -0.984 8.426 1.00 93.12 79 VAL A C 1
ATOM 631 O O . VAL A 1 79 ? -4.272 -0.549 8.364 1.00 93.12 79 VAL A O 1
ATOM 634 N N . LEU A 1 80 ? -6.203 -1.152 7.368 1.00 92.94 80 LEU A N 1
ATOM 635 C CA . LEU A 1 80 ? -5.873 -0.738 6.013 1.00 92.94 80 LEU A CA 1
ATOM 636 C C . LEU A 1 80 ? -6.870 0.341 5.578 1.00 92.94 80 LEU A C 1
ATOM 638 O O . LEU A 1 80 ? -8.070 0.072 5.524 1.00 92.94 80 LEU A O 1
ATOM 642 N N . LEU A 1 81 ? -6.379 1.551 5.312 1.00 93.06 81 LEU A N 1
ATOM 643 C CA . LEU A 1 81 ? -7.171 2.681 4.835 1.00 93.06 81 LEU A CA 1
ATOM 644 C C . LEU A 1 81 ? -7.725 2.403 3.438 1.00 93.06 81 LEU A C 1
ATOM 646 O O . LEU A 1 81 ? -6.960 2.162 2.510 1.00 93.06 81 LEU A O 1
ATOM 650 N N . GLU A 1 82 ? -9.044 2.509 3.301 1.00 92.38 82 GLU A N 1
ATOM 651 C CA . GLU A 1 82 ? -9.720 2.525 2.004 1.00 92.38 82 GLU A CA 1
ATOM 652 C C . GLU A 1 82 ? -9.943 3.967 1.540 1.00 92.38 82 GLU A C 1
ATOM 654 O O . GLU A 1 82 ? -9.555 4.359 0.442 1.00 92.38 82 GLU A O 1
ATOM 659 N N . ARG A 1 83 ? -10.558 4.788 2.400 1.00 91.75 83 ARG A N 1
ATOM 660 C CA . ARG A 1 83 ? -10.795 6.213 2.140 1.00 91.75 83 ARG A CA 1
ATOM 661 C C . ARG A 1 83 ? -11.043 6.989 3.425 1.00 91.75 83 ARG A C 1
ATOM 663 O O . ARG A 1 83 ? -11.526 6.440 4.412 1.00 91.75 83 ARG A O 1
ATOM 670 N N . LEU A 1 84 ? -10.800 8.292 3.374 1.00 92.81 84 LEU A N 1
ATOM 671 C CA . LEU A 1 84 ? -11.261 9.233 4.393 1.00 92.81 84 LEU A CA 1
ATOM 672 C C . LEU A 1 84 ? -12.769 9.468 4.215 1.00 92.81 84 LEU A C 1
ATOM 674 O O . LEU A 1 84 ? -13.255 9.527 3.083 1.00 92.81 84 LEU A O 1
ATOM 678 N N . SER A 1 85 ? -13.517 9.572 5.315 1.00 87.19 85 SER A N 1
ATOM 679 C CA . SER A 1 85 ? -14.985 9.707 5.288 1.00 87.19 85 SER A CA 1
ATOM 680 C C . SER A 1 85 ? -15.530 10.906 6.071 1.00 87.19 85 SER A C 1
ATOM 682 O O . SER A 1 85 ? -16.741 11.104 6.092 1.00 87.19 85 SER A O 1
ATOM 684 N N . GLY A 1 86 ? -14.661 11.709 6.689 1.00 83.50 86 GLY A N 1
ATOM 685 C CA . GLY A 1 86 ? -15.008 12.913 7.448 1.00 83.50 86 GLY A CA 1
ATOM 686 C C . GLY A 1 86 ? -13.817 13.419 8.264 1.00 83.50 86 GLY A C 1
ATOM 687 O O . GLY A 1 86 ? -12.726 12.852 8.183 1.00 83.50 86 GLY A O 1
ATOM 688 N N . GLU A 1 87 ? -14.021 14.464 9.066 1.00 88.06 87 GLU A N 1
ATOM 689 C CA . GLU A 1 87 ? -13.009 14.917 10.029 1.00 88.06 87 GLU A CA 1
ATOM 690 C C . GLU A 1 87 ? -12.780 13.831 11.084 1.00 88.06 87 GLU A C 1
ATOM 692 O O . GLU A 1 87 ? -13.711 13.399 11.762 1.00 88.06 87 GLU A O 1
ATOM 697 N N . GLY A 1 88 ? -11.545 13.346 11.181 1.00 92.56 88 GLY A N 1
ATOM 698 C CA . GLY A 1 88 ? -11.177 12.265 12.092 1.00 92.56 88 GLY A CA 1
ATOM 699 C C . GLY A 1 88 ? -11.785 10.900 11.763 1.00 92.56 88 GLY A C 1
ATOM 700 O O . GLY A 1 88 ? -11.594 9.966 12.537 1.00 92.56 88 GLY A O 1
ATOM 701 N N . GLU A 1 89 ? -12.496 10.742 10.640 1.00 95.62 89 GLU A N 1
ATOM 702 C CA .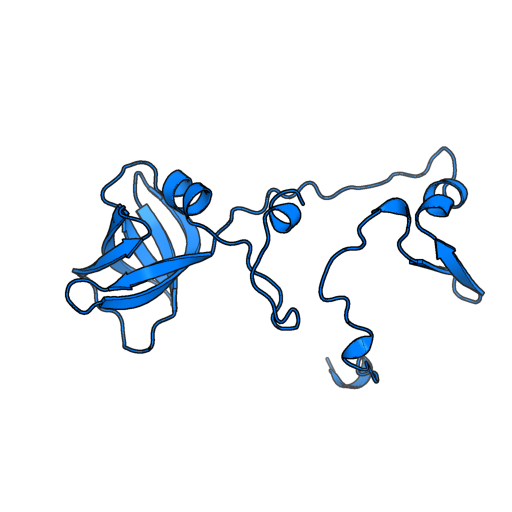 GLU A 1 89 ? -13.152 9.485 10.265 1.00 95.62 89 GLU A CA 1
ATOM 703 C C . GLU A 1 89 ? -12.546 8.860 9.006 1.00 95.62 89 GLU A C 1
ATOM 705 O O . GLU A 1 89 ? -12.268 9.528 8.005 1.00 95.62 89 GLU A O 1
ATOM 710 N N . ALA A 1 90 ? -12.402 7.537 9.038 1.00 95.38 90 ALA A N 1
ATOM 711 C CA . ALA A 1 90 ? -11.924 6.754 7.910 1.00 95.38 90 ALA A CA 1
ATOM 712 C C . ALA A 1 90 ? -12.733 5.468 7.736 1.00 95.38 90 ALA A C 1
ATOM 714 O O . ALA A 1 90 ? -13.180 4.847 8.704 1.00 95.38 90 ALA A O 1
ATOM 715 N N . L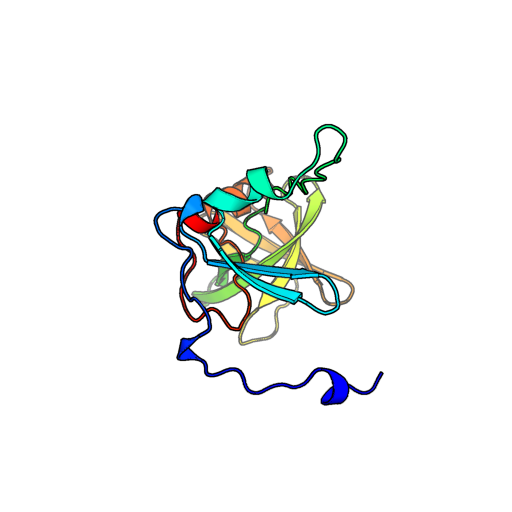EU A 1 91 ? -12.862 5.041 6.483 1.00 95.69 91 LEU A N 1
ATOM 716 C CA . LEU A 1 91 ? -13.308 3.706 6.126 1.00 95.69 91 LEU A CA 1
ATOM 717 C C . LEU A 1 91 ? -12.075 2.816 5.956 1.00 95.69 91 LEU A C 1
ATOM 719 O O . LEU A 1 91 ? -11.156 3.149 5.204 1.00 95.69 91 LEU A O 1
ATOM 723 N N . VAL A 1 92 ? -12.049 1.699 6.677 1.00 95.19 92 VAL A N 1
ATOM 724 C CA . VAL A 1 92 ? -10.885 0.818 6.779 1.00 95.19 92 VAL A CA 1
ATOM 725 C C . VAL A 1 92 ? -11.283 -0.651 6.687 1.00 95.19 92 VAL A C 1
ATOM 727 O O . VAL A 1 92 ? -12.382 -1.048 7.080 1.00 95.19 92 VAL A O 1
ATOM 730 N N . GLN A 1 93 ? -10.364 -1.495 6.233 1.00 94.62 93 GLN A N 1
ATOM 731 C CA . GLN A 1 93 ? -10.412 -2.926 6.530 1.00 94.62 93 GLN A CA 1
ATOM 732 C C . GLN A 1 93 ? -9.661 -3.188 7.832 1.00 94.62 93 GLN A C 1
ATOM 734 O O . GLN A 1 93 ? -8.616 -2.587 8.072 1.00 94.62 93 GLN A O 1
ATOM 739 N N . ILE A 1 94 ? -10.178 -4.088 8.673 1.00 93.81 94 ILE A N 1
ATOM 740 C CA . ILE A 1 94 ? -9.534 -4.445 9.943 1.00 93.81 94 ILE A CA 1
ATOM 741 C C . ILE A 1 94 ? -9.081 -5.905 9.909 1.00 93.81 94 ILE A C 1
ATOM 743 O O . ILE A 1 94 ? -9.903 -6.821 9.859 1.00 93.81 94 ILE A O 1
ATOM 747 N N . GLY A 1 95 ? -7.770 -6.115 10.018 1.00 88.56 95 GLY A N 1
ATOM 748 C CA . GLY A 1 95 ? -7.138 -7.411 10.234 1.00 88.56 95 GLY A CA 1
ATOM 749 C C . GLY A 1 95 ? -6.953 -7.697 11.726 1.00 88.56 95 GLY A C 1
ATOM 750 O O . GLY A 1 95 ? -6.194 -7.027 12.428 1.00 88.56 95 GLY A O 1
ATOM 751 N N . THR A 1 96 ? -7.639 -8.710 12.255 1.00 84.69 96 THR A N 1
ATOM 752 C CA . THR A 1 96 ? -7.468 -9.139 13.652 1.00 84.69 96 THR A CA 1
ATOM 753 C C . THR A 1 96 ? -7.898 -10.593 13.850 1.00 84.69 96 THR A C 1
ATOM 755 O O . THR A 1 96 ? -8.717 -11.120 13.104 1.00 84.69 96 THR A O 1
ATOM 758 N N . SER A 1 97 ? -7.368 -11.248 14.885 1.00 80.62 97 SER A N 1
ATOM 759 C CA . SER A 1 97 ? -7.655 -12.657 15.195 1.00 80.62 97 SER A CA 1
ATOM 760 C C . SER A 1 97 ? -9.054 -12.904 15.767 1.00 80.62 97 SER A C 1
ATOM 762 O O . SER A 1 97 ? -9.513 -14.042 15.807 1.00 80.62 97 SER A O 1
ATOM 764 N N . LYS A 1 98 ? -9.742 -11.857 16.241 1.00 82.25 98 LYS A N 1
ATOM 765 C CA . LYS A 1 98 ? -11.088 -11.949 16.828 1.00 82.25 98 LYS A CA 1
ATOM 766 C C . LYS A 1 98 ? -12.010 -10.908 16.222 1.00 82.25 98 LYS A C 1
ATOM 768 O O . LYS A 1 98 ? -11.585 -9.768 16.048 1.00 82.25 98 LYS A O 1
ATOM 773 N N . ALA A 1 99 ? -13.274 -11.278 16.025 1.00 84.56 99 ALA A N 1
ATOM 774 C CA . ALA A 1 99 ? -14.311 -10.395 15.500 1.00 84.56 99 ALA A CA 1
ATOM 775 C C . ALA A 1 99 ? -14.301 -9.008 16.170 1.00 84.56 99 ALA A C 1
ATOM 777 O O . ALA A 1 99 ? -14.130 -8.882 17.386 1.00 84.56 99 ALA A O 1
ATOM 778 N N . VAL A 1 100 ? -14.477 -7.978 15.348 1.00 90.38 100 VAL A N 1
ATOM 779 C CA . VAL A 1 100 ? -14.563 -6.575 15.762 1.00 90.38 100 VAL A CA 1
ATOM 780 C C . VAL A 1 100 ? -16.032 -6.198 15.895 1.00 90.38 100 VAL A C 1
ATOM 782 O O . VAL A 1 100 ? -16.853 -6.596 15.067 1.00 90.38 100 VAL A O 1
ATOM 785 N N . ARG A 1 101 ? -16.364 -5.449 16.945 1.00 90.69 101 ARG A N 1
ATOM 786 C CA . ARG A 1 101 ? -17.711 -4.929 17.201 1.00 90.69 101 ARG A CA 1
ATOM 787 C C . ARG A 1 101 ? -17.678 -3.405 17.164 1.00 90.69 101 ARG A C 1
ATOM 789 O O . ARG A 1 101 ? -16.636 -2.814 17.441 1.00 90.69 101 ARG A O 1
ATOM 796 N N . THR A 1 102 ? -18.816 -2.786 16.875 1.00 94.81 102 THR A N 1
ATOM 797 C CA . THR A 1 102 ? -19.010 -1.350 17.107 1.00 94.81 102 THR A CA 1
ATOM 798 C C . THR A 1 102 ? -18.733 -1.011 18.576 1.00 94.81 102 THR A C 1
ATOM 800 O O . THR A 1 102 ? -19.057 -1.803 19.463 1.00 94.81 102 THR A O 1
ATOM 803 N N . GLY A 1 103 ? -18.096 0.132 18.820 1.00 94.81 103 GLY A N 1
ATOM 804 C CA . GLY A 1 103 ? -17.589 0.564 20.123 1.00 94.81 103 GLY A CA 1
ATOM 805 C C . GLY A 1 103 ? -16.242 -0.056 20.515 1.00 94.81 103 GLY A C 1
ATOM 806 O O . GLY A 1 103 ? -15.755 0.187 21.616 1.00 94.81 103 GLY A O 1
ATOM 807 N N . GLN A 1 104 ? -15.617 -0.876 19.659 1.00 96.00 104 GLN A N 1
ATOM 808 C CA . GLN A 1 104 ? -14.271 -1.382 19.931 1.00 96.00 104 GLN A CA 1
ATOM 809 C C . GLN A 1 104 ? -13.263 -0.230 19.868 1.00 96.00 104 GLN A C 1
ATOM 811 O O . GLN A 1 104 ? -12.972 0.274 18.785 1.00 96.00 104 GLN A O 1
ATOM 816 N N . ALA A 1 105 ? -12.688 0.117 21.019 1.00 96.81 105 ALA A N 1
ATOM 817 C CA . ALA A 1 105 ? -11.594 1.074 21.113 1.00 96.81 105 ALA A CA 1
ATOM 818 C C . ALA A 1 105 ? -10.259 0.460 20.659 1.00 96.81 105 ALA A C 1
ATOM 820 O O . ALA A 1 105 ? -10.007 -0.740 20.850 1.00 96.81 105 ALA A O 1
ATOM 821 N N . PHE A 1 106 ? -9.387 1.278 20.087 1.00 96.44 106 PHE A N 1
ATOM 822 C CA . PHE A 1 106 ? -8.048 0.897 19.654 1.00 96.44 106 PHE A CA 1
ATOM 823 C C . PHE A 1 106 ? -7.050 2.038 19.872 1.00 96.44 106 PHE A C 1
ATOM 825 O O . PHE A 1 106 ? -7.428 3.175 20.136 1.00 96.44 106 PHE A O 1
ATOM 832 N N . ASP A 1 107 ? -5.770 1.702 19.771 1.00 96.50 107 ASP A N 1
ATOM 833 C CA . ASP A 1 107 ? -4.639 2.623 19.837 1.00 96.50 107 ASP A CA 1
ATOM 834 C C . ASP A 1 107 ? -3.678 2.335 18.680 1.00 96.50 107 ASP A C 1
ATOM 836 O O . ASP A 1 107 ? -3.284 1.180 18.477 1.00 96.50 107 ASP A O 1
ATOM 840 N N . ILE A 1 108 ? -3.306 3.374 17.934 1.00 95.69 108 ILE A N 1
ATOM 841 C CA . ILE A 1 108 ? -2.323 3.339 16.848 1.00 95.69 108 ILE A CA 1
ATOM 842 C C . ILE A 1 108 ? -1.267 4.395 17.157 1.00 95.69 108 ILE A C 1
ATOM 844 O O . ILE A 1 108 ? -1.514 5.589 17.027 1.00 95.69 108 ILE A O 1
ATOM 848 N N . GLY A 1 109 ? -0.092 3.949 17.603 1.00 91.25 109 GLY A N 1
ATOM 849 C CA . GLY A 1 109 ? 1.038 4.845 17.866 1.00 91.25 109 GLY A CA 1
ATOM 850 C C . GLY A 1 109 ? 0.787 5.922 18.930 1.00 91.25 109 GLY A C 1
ATOM 851 O O . GLY A 1 109 ? 1.465 6.942 18.920 1.00 91.25 109 GLY A O 1
ATOM 852 N N . GLY A 1 110 ? -0.167 5.721 19.846 1.00 93.31 110 GLY A N 1
ATOM 853 C CA . GLY A 1 110 ? -0.577 6.722 20.837 1.00 93.31 110 GLY A CA 1
ATOM 854 C C . GLY A 1 110 ? -1.810 7.534 20.434 1.00 93.31 110 GLY A C 1
ATOM 855 O O . GLY A 1 110 ? -2.307 8.312 21.247 1.00 93.31 110 GLY A O 1
ATOM 856 N N . VAL A 1 111 ? -2.321 7.359 19.210 1.00 96.19 111 VAL A N 1
ATOM 857 C CA . VAL A 1 111 ? -3.597 7.932 18.776 1.00 96.19 111 VAL A CA 1
ATOM 858 C C . VAL A 1 111 ? -4.709 6.922 19.032 1.00 96.19 111 VAL A C 1
ATOM 860 O O . VAL A 1 111 ? -4.754 5.844 18.432 1.00 96.19 111 VAL A O 1
ATOM 863 N N . HIS A 1 112 ? -5.619 7.285 19.929 1.00 97.00 112 HIS A N 1
ATOM 864 C CA . HIS A 1 112 ? -6.796 6.488 20.239 1.00 97.00 112 HIS A CA 1
ATOM 865 C C . HIS A 1 112 ? -7.892 6.655 19.182 1.00 97.00 112 HIS A C 1
ATOM 867 O O . HIS A 1 112 ? -7.936 7.639 18.442 1.00 97.00 112 HIS A O 1
ATOM 873 N N . GLY A 1 113 ? -8.786 5.676 19.116 1.00 96.62 113 GLY A N 1
ATOM 874 C CA . GLY A 1 113 ? -9.984 5.750 18.296 1.00 96.62 113 GLY A CA 1
ATOM 875 C C . GLY A 1 113 ? -10.965 4.627 18.596 1.00 96.62 113 GLY A C 1
ATOM 876 O O . GLY A 1 113 ? -10.699 3.730 19.402 1.00 96.62 113 GLY A O 1
ATOM 877 N N . GLU A 1 114 ? -12.109 4.664 17.924 1.00 97.25 114 GLU A N 1
ATOM 878 C CA . GLU A 1 114 ? -13.186 3.693 18.071 1.00 97.25 114 GLU A CA 1
ATOM 879 C C . GLU A 1 114 ? -13.766 3.243 16.729 1.00 97.25 114 GLU A C 1
ATOM 881 O O . GLU A 1 114 ? -13.803 3.979 15.742 1.00 97.25 114 GLU A O 1
ATOM 886 N N . VAL A 1 115 ? -14.249 2.002 16.690 1.00 96.88 115 VAL A N 1
ATOM 887 C CA . VAL A 1 115 ? -15.031 1.480 15.564 1.00 96.88 115 VAL A CA 1
ATOM 888 C C . VAL A 1 115 ? -16.473 1.948 15.704 1.00 96.88 115 VAL A C 1
ATOM 890 O O . VAL A 1 115 ? -17.159 1.543 16.640 1.00 96.88 115 VAL A O 1
ATOM 893 N N . ILE A 1 116 ? -16.962 2.745 14.759 1.00 96.38 116 ILE A N 1
ATOM 894 C CA . ILE A 1 116 ? -18.286 3.377 14.850 1.00 96.38 116 ILE A CA 1
ATOM 895 C C . ILE A 1 116 ? -19.355 2.636 14.045 1.00 96.38 116 ILE A C 1
ATOM 897 O O . ILE A 1 116 ? -20.528 2.658 14.411 1.00 96.38 116 ILE A O 1
ATOM 901 N N . ALA A 1 117 ? -18.965 1.931 12.980 1.00 95.25 117 ALA A N 1
ATOM 902 C CA . ALA A 1 117 ? -19.883 1.125 12.181 1.00 95.25 117 ALA A CA 1
ATOM 903 C C . ALA A 1 117 ? -19.156 0.020 11.403 1.00 95.25 117 ALA A C 1
ATOM 905 O O . ALA A 1 117 ? -17.941 0.065 11.203 1.00 95.25 117 ALA A O 1
ATOM 906 N N . LYS A 1 118 ? -19.928 -0.963 10.936 1.00 93.38 118 LYS A N 1
ATOM 907 C CA . LYS A 1 118 ? -19.510 -1.947 9.935 1.00 93.38 118 LYS A CA 1
ATOM 908 C C . LYS A 1 118 ? -20.367 -1.741 8.686 1.00 93.38 118 LYS A C 1
ATOM 910 O O . LYS A 1 118 ? -21.589 -1.764 8.793 1.00 93.38 118 LYS A O 1
ATOM 915 N N . GLU A 1 119 ? -19.729 -1.552 7.539 1.00 90.00 119 GLU A N 1
ATOM 916 C CA . GLU A 1 119 ? -20.357 -1.144 6.276 1.00 90.00 119 GLU A CA 1
ATOM 917 C C . GLU A 1 119 ? -19.775 -2.003 5.143 1.00 90.00 119 GLU A C 1
ATOM 919 O O . GLU A 1 119 ? -18.588 -1.907 4.855 1.00 90.00 119 GLU A O 1
ATOM 924 N N . ASP A 1 120 ? -20.573 -2.898 4.551 1.00 84.81 120 ASP A N 1
ATOM 925 C CA . ASP A 1 120 ? -20.225 -3.685 3.348 1.00 84.81 120 ASP A CA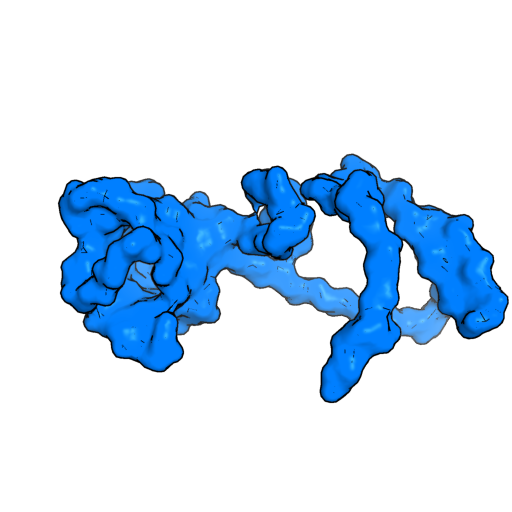 1
ATOM 926 C C . ASP A 1 120 ? -18.826 -4.333 3.338 1.00 84.81 120 ASP A C 1
ATOM 928 O O . ASP A 1 120 ? -18.091 -4.299 2.356 1.00 84.81 120 ASP A O 1
ATOM 932 N N . GLY A 1 121 ? -18.442 -4.954 4.457 1.00 85.31 121 GLY A N 1
ATOM 933 C CA . GLY A 1 121 ? -17.142 -5.629 4.601 1.00 85.31 121 GLY A CA 1
ATOM 934 C C . GLY A 1 121 ? -16.006 -4.726 5.094 1.00 85.31 121 GLY A C 1
ATOM 935 O O . GLY A 1 121 ? -14.964 -5.241 5.497 1.00 85.31 121 GLY A O 1
ATOM 936 N N . PHE A 1 122 ? -16.241 -3.420 5.174 1.00 94.12 122 PHE A N 1
ATOM 937 C CA . PHE A 1 122 ? -15.368 -2.432 5.795 1.00 94.12 122 PHE A CA 1
ATOM 938 C C . PHE A 1 122 ? -15.881 -2.022 7.179 1.00 94.12 122 PHE A C 1
ATOM 940 O O . PHE A 1 122 ? -16.982 -2.373 7.618 1.00 94.12 122 PHE A O 1
ATOM 947 N N . PHE A 1 123 ? -15.054 -1.264 7.886 1.00 95.62 123 PHE A N 1
ATOM 948 C CA . PHE A 1 123 ? -15.367 -0.657 9.166 1.00 95.62 123 PHE A CA 1
ATOM 949 C C . PHE A 1 123 ? -15.145 0.838 9.069 1.00 95.62 123 PHE A C 1
ATOM 951 O O . PHE A 1 123 ? -14.116 1.285 8.569 1.00 95.62 123 PHE A O 1
ATOM 958 N N . ARG A 1 124 ? -16.094 1.611 9.582 1.00 96.00 124 ARG A N 1
ATOM 959 C CA . ARG A 1 124 ? -15.881 3.033 9.794 1.00 96.00 124 ARG A CA 1
ATOM 960 C C . ARG A 1 124 ? -15.295 3.222 11.183 1.00 96.00 124 ARG A C 1
ATOM 962 O O . ARG A 1 124 ? -15.815 2.667 12.157 1.00 96.00 124 ARG A O 1
ATOM 969 N N . VAL A 1 125 ? -14.209 3.976 11.264 1.00 96.56 125 VAL A N 1
ATOM 970 C CA . VAL A 1 125 ? -13.514 4.298 12.510 1.00 96.56 125 VAL A CA 1
ATOM 971 C C . VAL A 1 125 ? -13.452 5.803 12.701 1.00 96.56 125 VAL A C 1
ATOM 973 O O . VAL A 1 125 ? -13.393 6.544 11.720 1.00 96.56 125 VAL A O 1
ATOM 976 N N . ARG A 1 126 ? -13.447 6.233 13.961 1.00 97.00 126 ARG A N 1
ATOM 977 C CA . ARG A 1 126 ? -13.192 7.617 14.353 1.00 97.00 126 ARG A CA 1
ATOM 978 C C . ARG A 1 126 ? -11.961 7.664 15.240 1.00 97.00 126 ARG A C 1
ATOM 980 O O . ARG A 1 126 ? -11.866 6.886 16.185 1.00 97.00 126 ARG A O 1
ATOM 987 N N . PHE A 1 127 ? -11.033 8.547 14.918 1.00 96.94 127 PHE A N 1
ATOM 988 C CA . PHE A 1 127 ? -9.853 8.820 15.723 1.00 96.94 127 PHE A CA 1
ATOM 989 C C . PHE A 1 127 ? -10.128 9.964 16.701 1.00 96.94 127 PHE A C 1
ATOM 991 O O . PHE A 1 127 ? -10.917 10.863 16.412 1.00 96.94 127 PHE A O 1
ATOM 998 N N . ASP A 1 128 ? -9.404 9.986 17.818 1.00 95.81 128 ASP A N 1
ATOM 999 C CA . ASP A 1 128 ? -9.386 11.093 18.784 1.00 95.81 128 ASP A CA 1
ATOM 1000 C C . ASP A 1 128 ? -8.524 12.273 18.269 1.00 95.81 128 ASP A C 1
ATOM 1002 O O . ASP A 1 12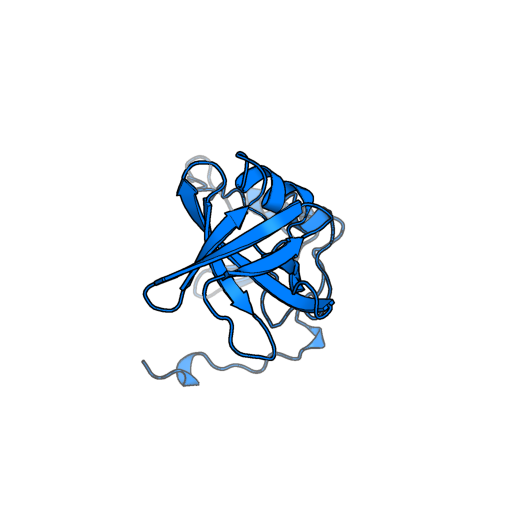8 ? -7.786 12.926 19.004 1.00 95.81 128 ASP A O 1
ATOM 1006 N N . THR A 1 129 ? -8.583 12.526 16.962 1.00 93.56 129 THR A N 1
ATOM 1007 C CA . THR A 1 129 ? -7.979 13.645 16.234 1.00 93.56 129 THR A CA 1
ATOM 1008 C C . THR A 1 129 ? -8.831 13.921 15.000 1.00 93.56 129 THR A C 1
ATOM 1010 O O . THR A 1 129 ? -9.426 13.004 14.440 1.00 93.56 129 THR A O 1
ATOM 1013 N N . LEU A 1 130 ? -8.875 15.174 14.545 1.00 92.75 130 LEU A N 1
ATOM 1014 C CA . LEU A 1 130 ? -9.566 15.537 13.303 1.00 92.75 130 LEU A CA 1
ATOM 1015 C C . LEU A 1 130 ? -8.756 15.160 12.051 1.00 92.75 130 LEU A C 1
ATOM 1017 O O . LEU A 1 130 ? -9.310 15.078 10.956 1.00 92.75 130 LEU A O 1
ATOM 1021 N N . ASP A 1 131 ? -7.458 14.897 12.209 1.00 92.69 131 ASP A N 1
ATOM 1022 C CA . ASP A 1 131 ? -6.557 14.547 11.114 1.00 92.69 131 ASP A CA 1
ATOM 1023 C C . ASP A 1 131 ? -6.332 13.032 11.035 1.00 92.69 131 ASP A C 1
ATOM 1025 O O . ASP A 1 131 ? -5.311 12.501 11.473 1.00 92.69 131 ASP A O 1
ATOM 1029 N N . ALA A 1 132 ? -7.314 12.318 10.482 1.00 92.38 132 ALA A N 1
ATOM 1030 C CA . ALA A 1 132 ? -7.191 10.880 10.255 1.00 92.38 132 ALA A CA 1
ATOM 1031 C C . ALA A 1 132 ? -6.060 10.551 9.266 1.00 92.38 132 ALA A C 1
ATOM 1033 O O . ALA A 1 132 ? -5.380 9.543 9.441 1.00 92.38 132 ALA A O 1
ATOM 1034 N N . LEU A 1 133 ? -5.831 11.397 8.252 1.00 91.38 133 LEU A N 1
ATOM 1035 C CA . LEU A 1 133 ? -4.777 11.179 7.260 1.00 91.38 133 LEU A CA 1
ATOM 1036 C C . LEU A 1 133 ? -3.391 11.219 7.909 1.00 91.38 133 LEU A C 1
ATOM 1038 O O . LEU A 1 133 ? -2.605 10.299 7.691 1.00 91.38 133 LEU A O 1
ATOM 1042 N N . GLY A 1 134 ? -3.132 12.207 8.767 1.00 91.81 134 GLY A N 1
ATOM 1043 C CA . GLY A 1 134 ? -1.871 12.338 9.493 1.00 91.81 134 GLY A CA 1
ATOM 1044 C C . GLY A 1 134 ? -1.545 11.129 10.374 1.00 91.81 134 GLY A C 1
ATOM 1045 O O . GLY A 1 134 ? -0.370 10.787 10.536 1.00 91.81 134 GLY A O 1
ATOM 1046 N N . VAL A 1 135 ? -2.559 10.414 10.888 1.00 92.75 135 VAL A N 1
ATOM 1047 C CA . VAL A 1 135 ? -2.349 9.141 11.603 1.00 92.75 135 VAL A CA 1
ATOM 1048 C C . VAL A 1 135 ? -1.730 8.097 10.677 1.00 92.75 135 VAL A C 1
ATOM 1050 O O . VAL A 1 135 ? -0.735 7.477 11.058 1.00 92.75 135 VAL A O 1
ATOM 1053 N N . PHE A 1 136 ? -2.284 7.926 9.472 1.00 92.19 136 PHE A N 1
ATOM 1054 C CA . PHE A 1 136 ? -1.754 6.996 8.474 1.00 92.19 136 PHE A CA 1
ATOM 1055 C C . PHE A 1 136 ? -0.397 7.451 7.946 1.00 92.19 136 PHE A C 1
ATOM 1057 O O . PHE A 1 136 ? 0.516 6.644 7.866 1.00 92.19 136 PHE A O 1
ATOM 1064 N N . GLU A 1 137 ? -0.198 8.733 7.662 1.00 90.62 137 GLU A N 1
ATOM 1065 C CA . GLU A 1 137 ? 1.103 9.233 7.200 1.00 90.62 137 GLU A CA 1
ATOM 1066 C C . GLU A 1 137 ? 2.215 9.020 8.239 1.00 90.62 137 GLU A C 1
ATOM 1068 O O . GLU A 1 137 ? 3.334 8.643 7.886 1.00 90.62 137 GLU A O 1
ATOM 1073 N N . SER A 1 138 ? 1.901 9.186 9.527 1.00 89.50 138 SER A N 1
ATOM 1074 C CA . SER A 1 138 ? 2.883 9.067 10.612 1.00 89.50 138 SER A CA 1
ATOM 1075 C C . SER A 1 138 ? 3.159 7.620 11.031 1.00 89.50 138 SER A C 1
ATOM 1077 O O . SER A 1 138 ? 4.301 7.266 11.325 1.00 89.50 138 SER A O 1
ATOM 1079 N N . HIS A 1 139 ? 2.128 6.772 11.065 1.00 89.81 139 HIS A N 1
ATOM 1080 C CA . HIS A 1 139 ? 2.202 5.410 11.622 1.00 89.81 139 HIS A CA 1
ATOM 1081 C C . HIS A 1 139 ? 1.976 4.313 10.585 1.00 89.81 139 HIS A C 1
ATOM 1083 O O . HIS A 1 139 ? 1.895 3.127 10.917 1.00 89.81 139 HIS A O 1
ATOM 1089 N N . GLY A 1 140 ? 1.778 4.705 9.338 1.00 87.50 140 GLY A N 1
ATOM 1090 C CA . GLY A 1 140 ? 1.478 3.810 8.251 1.00 87.50 140 GLY A CA 1
ATOM 1091 C C . GLY A 1 140 ? 2.718 3.181 7.652 1.00 87.50 140 GLY A C 1
ATOM 1092 O O . GLY A 1 140 ? 3.822 3.735 7.630 1.00 87.50 140 GLY A O 1
ATOM 1093 N N . HIS A 1 141 ? 2.467 2.018 7.086 1.00 85.00 141 HIS A N 1
ATOM 1094 C CA . HIS A 1 141 ? 3.404 1.215 6.342 1.00 85.00 141 HIS A CA 1
ATOM 1095 C C . HIS A 1 141 ? 2.953 1.135 4.889 1.00 85.00 141 HIS A C 1
ATOM 1097 O O . HIS A 1 141 ? 1.753 1.027 4.605 1.00 85.00 141 HIS A O 1
ATOM 1103 N N . VAL A 1 142 ? 3.913 1.151 3.968 1.00 81.94 142 VAL A N 1
ATOM 1104 C CA . VAL A 1 142 ? 3.621 0.908 2.554 1.00 81.94 142 VAL A CA 1
ATOM 1105 C C . VAL A 1 142 ? 3.279 -0.577 2.407 1.00 81.94 142 VAL A C 1
ATOM 1107 O O . VAL A 1 142 ? 4.102 -1.430 2.759 1.00 81.94 142 VAL A O 1
ATOM 1110 N N . PRO A 1 143 ? 2.071 -0.935 1.934 1.00 74.88 143 PRO A N 1
ATOM 1111 C CA . PRO A 1 143 ? 1.724 -2.333 1.751 1.00 74.88 143 PRO A CA 1
ATOM 1112 C C . PRO A 1 143 ? 2.648 -2.946 0.696 1.00 74.88 143 PRO A C 1
ATOM 1114 O O . PRO A 1 143 ? 2.742 -2.465 -0.433 1.00 74.88 143 PRO A O 1
ATOM 1117 N N . GLN A 1 144 ? 3.337 -4.019 1.074 1.00 74.25 144 GLN A N 1
ATOM 1118 C CA . GLN A 1 144 ? 4.153 -4.786 0.144 1.00 74.25 144 GLN A CA 1
ATOM 1119 C C . GLN A 1 144 ? 3.323 -5.910 -0.488 1.00 74.25 144 GLN A C 1
ATOM 1121 O O . GLN A 1 144 ? 2.477 -6.502 0.191 1.00 74.25 144 GLN A O 1
ATOM 1126 N N . PRO A 1 145 ? 3.559 -6.239 -1.770 1.00 78.56 145 PRO A N 1
ATOM 1127 C CA . PRO A 1 145 ? 2.998 -7.434 -2.380 1.00 78.56 145 PRO A CA 1
ATOM 1128 C C . PRO A 1 145 ? 3.333 -8.702 -1.575 1.00 78.56 145 PRO A C 1
ATOM 1130 O O . PRO A 1 145 ? 4.416 -8.782 -0.994 1.00 78.56 145 PRO A O 1
ATOM 1133 N N . PRO A 1 146 ? 2.464 -9.729 -1.588 1.00 75.50 146 PRO A N 1
ATOM 1134 C CA . PRO A 1 146 ? 2.592 -10.909 -0.723 1.00 75.50 146 PRO A CA 1
ATOM 1135 C C . PRO A 1 146 ? 3.859 -11.744 -0.967 1.00 75.50 146 PRO A C 1
ATOM 1137 O O . PRO A 1 146 ? 4.249 -12.527 -0.108 1.00 75.50 146 PRO A O 1
ATOM 1140 N N . TYR A 1 147 ? 4.503 -11.584 -2.124 1.00 81.00 147 TYR A N 1
ATOM 1141 C CA . TYR A 1 147 ? 5.751 -12.263 -2.488 1.00 81.00 147 TYR A CA 1
ATOM 1142 C C . TYR A 1 147 ? 7.019 -11.540 -1.995 1.00 81.00 147 TYR A C 1
ATOM 1144 O O . TYR A 1 147 ? 8.126 -12.049 -2.184 1.00 81.00 147 TYR A O 1
ATOM 1152 N N . ILE A 1 148 ? 6.887 -10.355 -1.389 1.00 82.38 148 ILE A N 1
ATOM 1153 C CA . ILE A 1 148 ? 8.000 -9.664 -0.734 1.00 82.38 148 ILE A CA 1
ATOM 1154 C C . ILE A 1 148 ? 7.972 -10.024 0.753 1.00 82.38 148 ILE A C 1
ATOM 1156 O O . ILE A 1 148 ? 7.093 -9.603 1.502 1.00 82.38 148 ILE A O 1
ATOM 1160 N N . ALA A 1 149 ? 8.945 -10.822 1.186 1.00 81.81 149 ALA A N 1
ATOM 1161 C CA . ALA A 1 149 ? 9.004 -11.386 2.531 1.00 81.81 149 ALA A CA 1
ATOM 1162 C C . ALA A 1 149 ? 9.864 -10.530 3.478 1.00 81.81 149 ALA A C 1
ATOM 1164 O O . ALA A 1 149 ? 10.747 -11.041 4.170 1.00 81.81 149 ALA A O 1
ATOM 1165 N N . ARG A 1 150 ? 9.635 -9.212 3.504 1.00 84.69 150 ARG A N 1
ATOM 1166 C CA . ARG A 1 150 ? 10.306 -8.296 4.439 1.00 84.69 150 ARG A CA 1
ATOM 1167 C C . ARG A 1 150 ? 9.360 -7.201 4.947 1.00 84.69 150 ARG A C 1
ATOM 1169 O O . ARG A 1 150 ? 8.296 -6.994 4.378 1.00 84.69 150 ARG A O 1
ATOM 1176 N N . PRO A 1 151 ? 9.722 -6.493 6.026 1.00 79.81 151 PRO A N 1
ATOM 1177 C CA . PRO A 1 151 ? 9.093 -5.222 6.363 1.00 79.81 151 PRO A CA 1
ATOM 1178 C C . PRO A 1 151 ? 9.364 -4.153 5.293 1.00 79.81 151 PRO A C 1
ATOM 1180 O O . PRO A 1 151 ? 10.335 -4.246 4.530 1.00 79.81 151 PRO A O 1
ATOM 1183 N N . ASP A 1 152 ? 8.516 -3.129 5.251 1.00 78.50 152 ASP A N 1
ATOM 1184 C CA . ASP A 1 152 ? 8.784 -1.911 4.496 1.00 78.50 152 ASP A CA 1
ATOM 1185 C C . ASP A 1 152 ? 9.910 -1.091 5.127 1.00 78.50 152 ASP A C 1
ATOM 1187 O O . ASP A 1 152 ? 10.126 -1.100 6.337 1.00 78.50 152 ASP A O 1
ATOM 1191 N N . GLU A 1 153 ? 10.680 -0.447 4.258 1.00 83.44 153 GLU A N 1
ATOM 1192 C CA . GLU A 1 153 ? 11.810 0.417 4.586 1.00 83.44 153 GLU A CA 1
ATOM 1193 C C . GLU A 1 153 ? 11.496 1.831 4.068 1.00 83.44 153 GLU A C 1
ATOM 1195 O O . GLU A 1 153 ? 10.666 1.990 3.174 1.00 83.44 153 GLU A O 1
ATOM 1200 N N . ASP A 1 154 ? 12.167 2.873 4.568 1.00 75.50 154 ASP A N 1
ATOM 1201 C CA . ASP A 1 154 ? 11.896 4.259 4.135 1.00 75.50 154 ASP A CA 1
ATOM 1202 C C . ASP A 1 154 ? 12.048 4.450 2.615 1.00 75.50 154 ASP A C 1
ATOM 1204 O O . ASP A 1 154 ? 11.289 5.189 1.991 1.00 75.50 154 ASP A O 1
ATOM 1208 N N . ALA A 1 155 ? 12.953 3.695 1.987 1.00 74.56 155 ALA A N 1
ATOM 1209 C CA . ALA A 1 155 ? 13.123 3.678 0.534 1.00 74.56 155 ALA A CA 1
ATOM 1210 C C . ALA A 1 155 ? 11.872 3.197 -0.237 1.00 74.56 155 ALA A C 1
ATOM 1212 O O . ALA A 1 155 ? 11.758 3.456 -1.436 1.00 74.56 155 ALA A O 1
ATOM 1213 N N . ASP A 1 156 ? 10.944 2.489 0.417 1.00 75.69 156 ASP A N 1
ATOM 1214 C CA . ASP A 1 156 ? 9.660 2.090 -0.165 1.00 75.69 156 ASP A CA 1
ATOM 1215 C C . ASP A 1 156 ? 8.627 3.234 -0.135 1.00 75.69 156 ASP A C 1
ATOM 1217 O O . ASP A 1 156 ? 7.689 3.207 -0.932 1.00 75.69 156 ASP A O 1
ATOM 1221 N N . ARG A 1 157 ? 8.808 4.240 0.740 1.00 70.25 157 ARG A N 1
ATOM 1222 C CA . ARG A 1 157 ? 7.963 5.448 0.825 1.00 70.25 157 ARG A CA 1
ATOM 1223 C C . ARG A 1 157 ? 8.283 6.462 -0.277 1.00 70.25 157 ARG A C 1
ATOM 1225 O O . ARG A 1 157 ? 7.385 7.143 -0.751 1.00 70.25 157 ARG A O 1
ATOM 1232 N N . GLU A 1 158 ? 9.541 6.539 -0.711 1.00 62.69 158 GLU A N 1
ATOM 1233 C CA . GLU A 1 158 ? 10.030 7.462 -1.757 1.00 62.69 158 GLU A CA 1
ATOM 1234 C C . GLU A 1 158 ? 9.818 6.938 -3.199 1.00 62.69 158 GLU A C 1
ATOM 1236 O O . GLU A 1 158 ? 10.653 7.154 -4.092 1.00 62.69 158 GLU A O 1
ATOM 1241 N N . ARG A 1 159 ? 8.748 6.172 -3.433 1.00 58.62 159 ARG A N 1
ATOM 1242 C CA . ARG A 1 159 ? 8.444 5.617 -4.759 1.00 58.62 159 ARG A CA 1
ATOM 1243 C C . ARG A 1 159 ? 7.683 6.581 -5.647 1.00 58.62 159 ARG A C 1
ATOM 1245 O O . ARG A 1 159 ? 6.684 7.151 -5.168 1.00 58.62 159 ARG A O 1
#

Sequence (159 aa):
MELALFDFELPDQLIAQRPPVRRSGGRLLYLDRARRRDLTMAHFPTLLDANDLLVFNDTKVVPARCIGRKLPGGGRFEVLLERLSGEGEALVQIGTSKAVRTGQAFDIGGVHGEVIAKEDGFFRVRFDTLDALGVFESHGHVPQPPYIARPDEDADRER

pLDDT: mean 88.74, std 7.68, range [58.62, 97.25]

Foldseek 3Di:
DDCVVVDDDDDLVPPDLDADPDNQQAWDWDDDPPDTDIDTSVCVVVVDDPPDDDDDDDDQQQLQWFWWAWPPVRFIWIWGFPAADAQQKTKTAIDGPDDDDFQTWIDTPNWIKTFHDDDPNITMIGIPGRCNSVSSNVRGFRDDDPSNPDGGDVVSNVD